Protein AF-W6JW15-F1 (afdb_monomer)

Foldseek 3Di:
DCLVNLLVVQLVVLVVCLVVQLDDDDVSSVVSSNLSSVLSCLLQLLPCPHCQCPVPNPVSVVVNVVSQVVQVHRCRQSVDP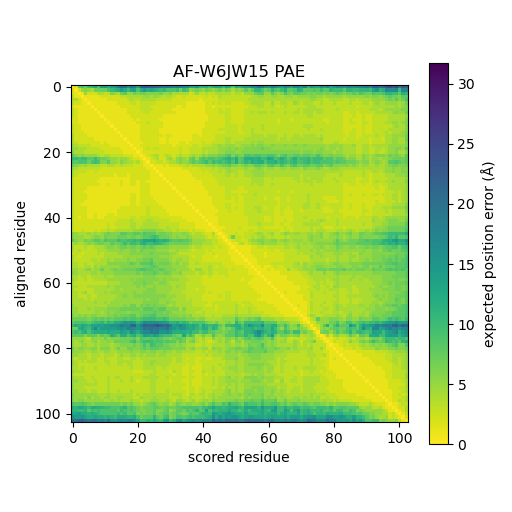PNSVVVSVVVSVVQCPDPVNVD

Secondary structure (DSSP, 8-state):
--HHHHHHHHHHHHHHTGGG-SS-SHHHHHHHHHHHHHHTTHHHHT-TTSHHHHTTTHHHHHHHHHHHHHTTSTTSTTT-TTHHHHHHHHHHHHHHTSHHHH-

Radius of gyration: 14.18 Å; Cα contacts (8 Å, |Δi|>4): 117; chains: 1; bounding box: 31×27×38 Å

Structure (mmCIF, N/CA/C/O backbone):
data_AF-W6JW15-F1
#
_entry.id   AF-W6JW15-F1
#
loop_
_atom_site.group_PDB
_atom_site.id
_atom_site.type_symbol
_atom_site.label_atom_id
_atom_site.label_alt_id
_atom_site.label_comp_id
_atom_site.label_asym_id
_atom_site.label_entity_id
_atom_site.label_seq_id
_atom_site.pdbx_PDB_ins_code
_atom_site.Cartn_x
_atom_site.Cartn_y
_atom_site.Cartn_z
_atom_site.occupancy
_atom_site.B_iso_or_equiv
_atom_site.auth_seq_id
_atom_site.auth_comp_id
_atom_site.auth_asym_id
_atom_site.auth_atom_id
_atom_site.pdbx_PDB_model_num
ATOM 1 N N . MET A 1 1 ? -2.312 -2.762 16.515 1.00 64.44 1 MET A N 1
ATOM 2 C CA . MET A 1 1 ? -1.927 -1.365 16.233 1.00 64.44 1 MET A CA 1
ATOM 3 C C . MET A 1 1 ? -0.423 -1.252 16.335 1.00 64.44 1 MET A C 1
ATOM 5 O O . MET A 1 1 ? 0.090 -1.211 17.447 1.00 64.44 1 MET A O 1
ATOM 9 N N . MET A 1 2 ? 0.261 -1.249 15.193 1.00 83.88 2 MET A N 1
ATOM 10 C CA . MET A 1 2 ? 1.726 -1.245 15.120 1.00 83.88 2 MET A CA 1
ATOM 11 C C . MET A 1 2 ? 2.256 -0.255 14.072 1.00 83.88 2 MET A C 1
ATOM 13 O O . MET A 1 2 ? 3.383 -0.416 13.633 1.00 83.88 2 MET A O 1
ATOM 17 N N . GLY A 1 3 ? 1.484 0.777 13.705 1.00 87.81 3 GLY A N 1
ATOM 18 C CA . GLY A 1 3 ? 1.727 1.671 12.557 1.00 87.81 3 GLY A CA 1
ATOM 19 C C . GLY A 1 3 ? 3.190 1.961 12.214 1.00 87.81 3 GLY A C 1
ATOM 20 O O . GLY A 1 3 ? 3.629 1.631 11.118 1.00 87.81 3 GLY A O 1
ATOM 21 N N . TYR A 1 4 ? 3.972 2.507 13.154 1.00 91.94 4 TYR A N 1
ATOM 22 C CA . TYR A 1 4 ? 5.402 2.776 12.930 1.00 91.94 4 TYR A CA 1
ATOM 23 C C . TYR A 1 4 ? 6.225 1.515 12.642 1.00 91.94 4 TYR A C 1
ATOM 25 O O . TYR A 1 4 ? 7.073 1.518 11.753 1.00 91.94 4 TYR A O 1
ATOM 33 N N . ASN A 1 5 ? 5.975 0.432 13.371 1.00 94.06 5 ASN A N 1
ATOM 34 C CA . ASN A 1 5 ? 6.665 -0.836 13.177 1.00 94.06 5 ASN A CA 1
ATOM 35 C C . ASN A 1 5 ? 6.241 -1.501 11.859 1.00 94.06 5 ASN A C 1
ATOM 37 O O . ASN A 1 5 ? 7.093 -1.926 11.090 1.00 94.06 5 ASN A O 1
ATOM 41 N N . HIS A 1 6 ? 4.942 -1.518 11.549 1.00 92.75 6 HIS A N 1
ATOM 42 C CA . HIS A 1 6 ? 4.414 -2.038 10.288 1.00 92.75 6 HIS A CA 1
ATOM 43 C C . HIS A 1 6 ? 5.001 -1.313 9.079 1.00 92.75 6 HIS A C 1
ATOM 45 O O . HIS A 1 6 ? 5.551 -1.972 8.195 1.00 92.75 6 HIS A O 1
ATOM 51 N N . VAL A 1 7 ? 4.942 0.023 9.042 1.00 95.62 7 VAL A N 1
ATOM 52 C CA . VAL A 1 7 ? 5.474 0.783 7.901 1.00 95.62 7 VAL A CA 1
ATOM 53 C C . VAL A 1 7 ? 6.984 0.586 7.772 1.00 95.62 7 VAL A C 1
ATOM 55 O O . VAL A 1 7 ? 7.467 0.329 6.677 1.00 95.62 7 VAL A O 1
ATOM 58 N N . SER A 1 8 ? 7.728 0.595 8.884 1.00 97.00 8 SER A N 1
ATOM 59 C CA . SER A 1 8 ? 9.183 0.387 8.862 1.00 97.00 8 SER A CA 1
ATOM 60 C C . SER A 1 8 ? 9.551 -1.007 8.347 1.00 97.00 8 SER A C 1
ATOM 62 O O . SER A 1 8 ? 10.398 -1.131 7.465 1.00 97.00 8 SER A O 1
ATOM 64 N N . CYS A 1 9 ? 8.879 -2.057 8.832 1.00 95.81 9 CYS A N 1
ATOM 65 C CA . CYS A 1 9 ? 9.071 -3.421 8.341 1.00 95.81 9 CYS A CA 1
ATOM 66 C C . CYS A 1 9 ? 8.683 -3.562 6.863 1.00 95.81 9 CYS A C 1
ATOM 68 O O . CYS A 1 9 ? 9.405 -4.214 6.114 1.00 95.81 9 CYS A O 1
ATOM 70 N N . GLY A 1 10 ? 7.587 -2.935 6.428 1.00 96.19 10 GLY A N 1
ATOM 71 C CA . GLY A 1 10 ? 7.146 -2.954 5.031 1.00 96.19 10 GLY A CA 1
ATOM 72 C C . GLY A 1 10 ? 8.130 -2.256 4.092 1.00 96.19 10 GLY A C 1
ATOM 73 O O . GLY A 1 10 ? 8.462 -2.799 3.043 1.00 96.19 10 GLY A O 1
ATOM 74 N N . LEU A 1 11 ? 8.674 -1.103 4.493 1.00 98.06 11 LEU A N 1
ATOM 75 C CA . LEU A 1 11 ? 9.717 -0.398 3.740 1.00 98.06 11 LEU A CA 1
ATOM 76 C C . LEU A 1 11 ? 10.995 -1.243 3.629 1.00 98.06 11 LEU A C 1
ATOM 78 O O . LEU A 1 11 ? 11.562 -1.363 2.544 1.00 98.06 11 LEU A O 1
ATOM 82 N N . LEU A 1 12 ? 11.429 -1.873 4.727 1.00 98.12 12 LEU A N 1
ATOM 83 C CA . LEU A 1 12 ? 12.588 -2.772 4.722 1.00 98.12 12 LEU A CA 1
ATOM 84 C C . LEU A 1 12 ? 12.357 -4.004 3.842 1.00 98.12 12 LEU A C 1
ATOM 86 O O . LEU A 1 12 ? 13.245 -4.376 3.079 1.00 98.12 12 LEU A O 1
ATOM 90 N N . ALA A 1 13 ? 11.165 -4.603 3.896 1.00 96.38 13 ALA A N 1
ATOM 91 C CA . ALA A 1 13 ? 10.780 -5.686 2.996 1.00 96.38 13 ALA A CA 1
ATOM 92 C C . ALA A 1 13 ? 10.786 -5.221 1.531 1.00 96.38 13 ALA A C 1
ATOM 94 O O . ALA A 1 13 ? 11.268 -5.942 0.659 1.00 96.38 13 ALA A O 1
ATOM 95 N N . GLY A 1 14 ? 10.332 -3.994 1.264 1.00 96.44 14 GLY A N 1
ATOM 96 C CA . GLY A 1 14 ? 10.421 -3.345 -0.041 1.00 96.44 14 GLY A CA 1
ATOM 97 C C . GLY A 1 14 ? 11.846 -3.268 -0.567 1.00 96.44 14 GLY A C 1
ATOM 98 O O . GLY A 1 14 ? 12.113 -3.710 -1.680 1.00 96.44 14 GLY A O 1
ATOM 99 N N . ILE A 1 15 ? 12.775 -2.780 0.255 1.00 97.62 15 ILE A N 1
ATOM 100 C CA . ILE A 1 15 ? 14.199 -2.702 -0.099 1.00 97.62 15 ILE A CA 1
ATOM 101 C C . ILE A 1 15 ? 14.769 -4.103 -0.346 1.00 97.62 15 ILE A C 1
ATOM 103 O O . ILE A 1 15 ? 15.424 -4.335 -1.360 1.00 97.62 15 ILE A O 1
ATOM 107 N N . ALA A 1 16 ? 14.486 -5.052 0.550 1.00 97.44 16 ALA A N 1
ATOM 108 C CA . ALA A 1 16 ? 14.986 -6.423 0.459 1.00 97.44 16 ALA A CA 1
ATOM 109 C C . ALA A 1 16 ? 14.485 -7.172 -0.789 1.00 97.44 16 ALA A C 1
ATOM 111 O O . ALA A 1 16 ? 15.148 -8.093 -1.260 1.00 97.44 16 ALA A O 1
ATOM 112 N N . THR A 1 17 ? 13.334 -6.777 -1.339 1.00 95.25 17 THR A N 1
ATOM 113 C CA . THR A 1 17 ? 12.702 -7.416 -2.505 1.00 95.25 17 THR A CA 1
ATOM 114 C C . THR A 1 17 ? 12.927 -6.669 -3.820 1.00 95.25 17 THR A C 1
ATOM 116 O O . THR A 1 17 ? 12.457 -7.125 -4.859 1.00 95.25 17 THR A O 1
ATOM 119 N N . LEU A 1 18 ? 13.703 -5.579 -3.828 1.00 94.69 18 LEU A N 1
ATOM 120 C CA . LEU A 1 18 ? 14.063 -4.859 -5.057 1.00 94.69 18 LEU A CA 1
ATOM 121 C C . LEU A 1 18 ? 14.621 -5.749 -6.187 1.00 94.69 18 LEU A C 1
ATOM 123 O O . LEU A 1 18 ? 14.250 -5.501 -7.333 1.00 94.69 18 LEU A O 1
ATOM 127 N N . PRO A 1 19 ? 15.452 -6.786 -5.932 1.00 94.25 19 PRO A N 1
ATOM 128 C CA . PRO A 1 19 ? 15.964 -7.652 -7.000 1.00 94.25 19 PRO A CA 1
ATOM 129 C C . PRO A 1 19 ? 14.889 -8.413 -7.789 1.00 94.25 19 PRO A C 1
ATOM 131 O O . PRO A 1 19 ? 15.170 -8.885 -8.885 1.00 94.25 19 PRO A O 1
ATOM 134 N N . ILE A 1 20 ? 13.681 -8.550 -7.232 1.00 91.12 20 ILE A N 1
ATOM 135 C CA . ILE A 1 20 ? 12.538 -9.228 -7.863 1.00 91.12 20 ILE A CA 1
ATOM 136 C C . ILE A 1 20 ? 11.376 -8.266 -8.157 1.00 91.12 20 ILE A C 1
ATOM 138 O O . ILE A 1 20 ? 10.282 -8.711 -8.501 1.00 91.12 20 ILE A O 1
ATOM 142 N N . ALA A 1 21 ? 11.588 -6.954 -8.008 1.00 90.88 21 ALA A N 1
ATOM 143 C CA . ALA A 1 21 ? 10.580 -5.957 -8.338 1.00 90.88 21 ALA A CA 1
ATOM 144 C C . ALA A 1 21 ? 10.342 -5.921 -9.865 1.00 90.88 21 ALA A C 1
ATOM 146 O O . ALA A 1 21 ? 11.297 -6.015 -10.638 1.00 90.88 21 ALA A O 1
ATOM 147 N N . PRO A 1 22 ? 9.089 -5.751 -10.326 1.00 84.94 22 PRO A N 1
ATOM 148 C CA . PRO A 1 22 ? 8.747 -5.845 -11.748 1.00 84.94 22 PRO A CA 1
ATOM 149 C C . PRO A 1 22 ? 9.236 -4.659 -12.597 1.00 84.94 22 PRO A C 1
ATOM 151 O O . PRO A 1 22 ? 9.279 -4.769 -13.818 1.00 84.94 22 PRO A O 1
ATOM 154 N N . GLY A 1 23 ? 9.584 -3.527 -11.977 1.00 83.31 23 GLY A N 1
ATOM 155 C CA . GLY A 1 23 ? 10.032 -2.316 -12.667 1.00 83.31 23 GLY A CA 1
ATOM 156 C C . GLY A 1 23 ? 11.498 -1.989 -12.388 1.00 83.31 23 GLY A C 1
ATOM 157 O O . GLY A 1 23 ? 11.998 -2.203 -11.282 1.00 83.31 23 GLY A O 1
ATOM 158 N N . THR A 1 24 ? 12.184 -1.431 -13.386 1.00 82.94 24 THR A N 1
ATOM 159 C CA . THR A 1 24 ? 13.595 -1.040 -13.289 1.00 82.94 24 THR A CA 1
ATOM 160 C C . THR A 1 24 ? 13.760 0.480 -13.193 1.00 82.94 24 THR A C 1
ATOM 162 O O . THR A 1 24 ? 12.915 1.257 -13.632 1.00 82.94 24 THR A O 1
ATOM 165 N N . GLY A 1 25 ? 14.865 0.914 -12.582 1.00 89.81 25 GLY A N 1
ATOM 166 C CA . GLY A 1 25 ? 15.215 2.327 -12.426 1.00 89.81 25 GLY A CA 1
ATOM 167 C C . GLY A 1 25 ? 14.713 2.979 -11.125 1.00 89.81 25 GLY A C 1
ATOM 168 O O . GLY A 1 25 ? 13.797 2.466 -10.477 1.00 89.81 25 GLY A O 1
ATOM 169 N N . PRO A 1 26 ? 15.304 4.122 -10.718 1.00 94.12 26 PRO A N 1
ATOM 170 C CA . PRO A 1 26 ? 15.041 4.718 -9.405 1.00 94.12 26 PRO A 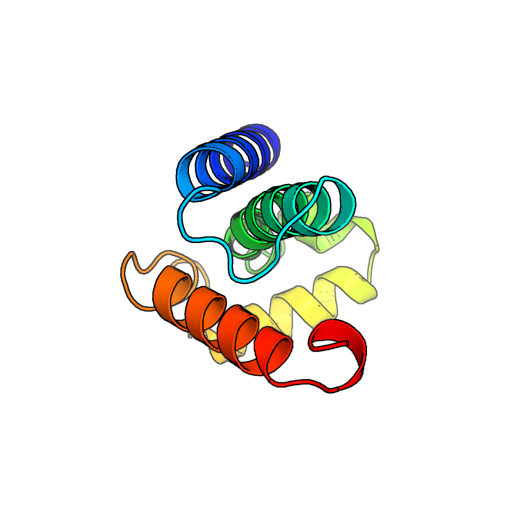CA 1
ATOM 171 C C . PRO A 1 26 ? 13.563 5.030 -9.101 1.00 94.12 26 PRO A C 1
ATOM 173 O O . PRO A 1 26 ? 13.128 4.726 -7.990 1.00 94.12 26 PRO A O 1
ATOM 176 N N . PRO A 1 27 ? 12.751 5.571 -10.038 1.00 91.94 27 PRO A N 1
ATOM 177 C CA . PRO A 1 27 ? 11.340 5.850 -9.761 1.00 91.94 27 PRO A CA 1
ATOM 178 C C . PRO A 1 27 ? 10.516 4.585 -9.490 1.00 91.94 27 PRO A C 1
ATOM 180 O O . PRO A 1 27 ? 9.742 4.551 -8.536 1.00 91.94 27 PRO A O 1
ATOM 183 N N . ALA A 1 28 ? 10.714 3.531 -10.289 1.00 90.25 28 ALA A N 1
ATOM 184 C CA . ALA A 1 28 ? 10.005 2.264 -10.124 1.00 90.25 28 ALA A CA 1
ATOM 185 C C . ALA A 1 28 ? 10.400 1.562 -8.816 1.00 90.25 28 ALA A C 1
ATOM 187 O O . ALA A 1 28 ? 9.543 1.056 -8.093 1.00 90.25 28 ALA A O 1
ATOM 188 N N . GLN A 1 29 ? 11.688 1.601 -8.464 1.00 94.00 29 GLN A N 1
ATOM 189 C CA . GLN A 1 29 ? 12.195 1.063 -7.201 1.00 94.00 29 GLN A CA 1
ATOM 190 C C . GLN A 1 29 ? 11.648 1.828 -5.987 1.00 94.00 29 GLN A C 1
ATOM 192 O O . GLN A 1 29 ? 11.239 1.213 -5.005 1.00 94.00 29 GLN A O 1
ATOM 197 N N . ALA A 1 30 ? 11.576 3.161 -6.056 1.00 95.88 30 ALA A N 1
ATOM 198 C CA . ALA A 1 30 ? 10.964 3.966 -5.001 1.00 95.88 30 ALA A CA 1
ATOM 199 C C . ALA A 1 30 ? 9.468 3.649 -4.844 1.00 95.88 30 ALA A C 1
ATOM 201 O O . ALA A 1 30 ? 8.996 3.452 -3.724 1.00 95.88 30 ALA A O 1
ATOM 202 N N . ALA A 1 31 ? 8.737 3.539 -5.958 1.00 93.62 31 ALA A N 1
ATOM 203 C CA . ALA A 1 31 ? 7.328 3.158 -5.951 1.00 93.62 31 ALA A CA 1
ATOM 204 C C . ALA A 1 31 ? 7.115 1.769 -5.329 1.00 93.62 31 ALA A C 1
ATOM 206 O O . ALA A 1 31 ? 6.215 1.610 -4.509 1.00 93.62 31 ALA A O 1
ATOM 207 N N . TRP A 1 32 ? 7.973 0.795 -5.646 1.00 94.75 32 TRP A N 1
ATOM 208 C CA . TRP A 1 32 ? 7.946 -0.545 -5.051 1.00 94.75 32 TRP A CA 1
ATOM 209 C C . TRP A 1 32 ? 8.109 -0.514 -3.526 1.00 94.75 32 TRP A C 1
ATOM 211 O O . TRP A 1 32 ? 7.289 -1.074 -2.796 1.00 94.75 32 TRP A O 1
ATOM 221 N N . VAL A 1 33 ? 9.133 0.192 -3.035 1.00 97.06 33 VAL A N 1
ATOM 222 C CA . VAL A 1 33 ? 9.412 0.310 -1.596 1.00 97.06 33 VAL A CA 1
ATOM 223 C C . VAL A 1 33 ? 8.248 0.981 -0.865 1.00 97.06 33 VAL A C 1
ATOM 225 O O . VAL A 1 33 ? 7.788 0.476 0.160 1.00 97.06 33 VAL A O 1
ATOM 228 N N . ILE A 1 34 ? 7.734 2.089 -1.408 1.00 96.88 34 ILE A N 1
ATOM 229 C CA . ILE A 1 34 ? 6.598 2.820 -0.830 1.00 96.88 34 ILE A CA 1
ATOM 230 C C . ILE A 1 34 ? 5.332 1.958 -0.846 1.00 96.88 34 ILE A C 1
ATOM 232 O O . ILE A 1 34 ? 4.601 1.943 0.143 1.00 96.88 34 ILE A O 1
ATOM 236 N N . ALA A 1 35 ? 5.080 1.214 -1.926 1.00 95.12 35 ALA A N 1
ATOM 237 C CA . ALA A 1 35 ? 3.916 0.344 -2.038 1.00 95.12 35 ALA A CA 1
ATOM 238 C C . ALA A 1 35 ? 3.925 -0.760 -0.973 1.00 95.12 35 ALA A C 1
ATOM 240 O O . ALA A 1 35 ? 2.900 -0.972 -0.327 1.00 95.12 35 ALA A O 1
ATOM 241 N N . LEU A 1 36 ? 5.069 -1.408 -0.721 1.00 95.88 36 LEU A N 1
ATOM 242 C CA . LEU A 1 36 ? 5.182 -2.410 0.346 1.00 95.88 36 LEU A CA 1
ATOM 243 C C . LEU A 1 36 ? 5.108 -1.802 1.754 1.00 95.88 36 LEU A C 1
ATOM 245 O O . LEU A 1 36 ? 4.477 -2.386 2.636 1.00 95.88 36 LEU A O 1
ATOM 249 N N . GLY A 1 37 ? 5.664 -0.604 1.961 1.00 96.06 37 GLY A N 1
ATOM 250 C CA . GLY A 1 37 ? 5.482 0.158 3.201 1.00 96.06 37 GLY A CA 1
ATOM 251 C C . GLY A 1 37 ? 4.022 0.547 3.467 1.00 96.06 37 GLY A C 1
ATOM 252 O O . GLY A 1 37 ? 3.564 0.507 4.604 1.00 96.06 37 GLY A O 1
ATOM 253 N N . GLY A 1 38 ? 3.266 0.900 2.426 1.00 93.25 38 GLY A N 1
ATOM 254 C CA . GLY A 1 38 ? 1.835 1.188 2.532 1.00 93.25 38 GLY A CA 1
ATOM 255 C C . GLY A 1 38 ? 0.996 -0.074 2.742 1.00 93.25 38 GLY A C 1
ATOM 256 O O . GLY A 1 38 ? 0.101 -0.087 3.586 1.00 93.25 38 GLY A O 1
ATOM 257 N N . ALA A 1 39 ? 1.301 -1.154 2.020 1.00 93.12 39 ALA A N 1
ATOM 258 C CA . ALA A 1 39 ? 0.585 -2.423 2.128 1.00 93.12 39 ALA A CA 1
ATOM 259 C C . ALA A 1 39 ? 0.692 -3.036 3.531 1.00 93.12 39 ALA A C 1
ATOM 261 O O . ALA A 1 39 ? -0.282 -3.599 4.030 1.00 93.12 39 ALA A O 1
ATOM 262 N N . SER A 1 40 ? 1.822 -2.862 4.221 1.00 93.25 40 SER A N 1
ATOM 263 C CA . SER A 1 40 ? 1.975 -3.334 5.601 1.00 93.25 40 SER A CA 1
ATOM 264 C C . SER A 1 40 ? 1.092 -2.594 6.617 1.00 93.25 40 SER A C 1
ATOM 266 O O . SER A 1 40 ? 0.946 -3.068 7.741 1.00 93.25 40 SER A O 1
ATOM 268 N N . LEU A 1 41 ? 0.457 -1.474 6.245 1.00 92.19 41 LEU A N 1
ATOM 269 C CA . LEU A 1 41 ? -0.525 -0.763 7.075 1.00 92.19 41 LEU A CA 1
ATOM 270 C C . LEU A 1 41 ? -1.967 -1.260 6.881 1.00 92.19 41 LEU A C 1
ATOM 272 O O . LEU A 1 41 ? -2.839 -0.895 7.671 1.00 92.19 41 LEU A O 1
ATOM 276 N N . ILE A 1 42 ? -2.240 -2.113 5.887 1.00 90.12 42 ILE A N 1
ATOM 277 C CA . ILE A 1 42 ? -3.561 -2.738 5.671 1.00 90.12 42 ILE A CA 1
ATOM 278 C C . ILE A 1 42 ? -4.103 -3.426 6.942 1.00 90.12 42 ILE A C 1
ATOM 280 O O . ILE A 1 42 ? -5.270 -3.202 7.274 1.00 90.12 42 ILE A O 1
ATOM 284 N N . PRO A 1 43 ? -3.298 -4.178 7.720 1.00 87.94 43 PRO A N 1
ATOM 285 C CA . PRO A 1 43 ? -3.762 -4.789 8.963 1.00 87.94 43 PRO A CA 1
ATOM 286 C C . PRO A 1 43 ? -4.030 -3.775 10.086 1.00 87.94 43 PRO A C 1
ATOM 288 O O . PRO A 1 43 ? -4.727 -4.085 11.045 1.00 87.94 43 PRO A O 1
ATOM 291 N N . ASP A 1 44 ? -3.489 -2.555 10.007 1.00 89.50 44 ASP A N 1
ATOM 292 C CA . ASP A 1 44 ? -3.895 -1.482 10.917 1.00 89.50 44 ASP A CA 1
ATOM 293 C C . ASP A 1 44 ? -5.201 -0.821 10.433 1.00 89.50 44 ASP A C 1
ATOM 295 O O . ASP A 1 44 ? -6.014 -0.426 11.268 1.00 89.50 44 ASP A O 1
ATOM 299 N N . LEU A 1 45 ? -5.454 -0.720 9.121 1.00 87.94 45 LEU A N 1
ATOM 300 C CA . LEU A 1 45 ? -6.695 -0.152 8.563 1.00 87.94 45 LEU A CA 1
ATOM 301 C C . LEU A 1 45 ? -7.944 -0.981 8.888 1.00 87.94 45 LEU A C 1
ATOM 303 O O . LEU A 1 45 ? -9.002 -0.400 9.125 1.00 87.94 45 LEU A O 1
ATOM 307 N N . ASP A 1 46 ? -7.830 -2.310 8.939 1.00 84.25 46 ASP A N 1
ATOM 308 C CA . ASP A 1 46 ? -8.952 -3.196 9.293 1.00 84.25 46 ASP A CA 1
ATOM 309 C C . ASP A 1 46 ? -9.388 -3.078 10.769 1.00 84.25 46 ASP A C 1
ATOM 311 O O . ASP A 1 46 ? -10.444 -3.571 11.171 1.00 84.25 46 ASP A O 1
ATOM 315 N N . THR A 1 47 ? -8.588 -2.385 11.585 1.00 85.88 47 THR A N 1
ATOM 316 C CA . THR A 1 47 ? -8.850 -2.161 13.001 1.00 85.88 47 THR A CA 1
ATOM 317 C C . THR A 1 47 ? -9.497 -0.794 13.185 1.00 85.88 47 THR A C 1
ATOM 319 O O . THR A 1 47 ? -8.811 0.226 13.204 1.00 85.88 47 THR A O 1
ATOM 322 N N . SER A 1 48 ? -10.811 -0.740 13.407 1.00 81.12 48 SER A N 1
ATOM 323 C CA . SER A 1 48 ? -11.573 0.523 13.537 1.00 81.12 48 SER A CA 1
ATOM 324 C C . SER A 1 48 ? -11.026 1.509 14.589 1.00 81.12 48 SER A C 1
ATOM 326 O O . SER A 1 48 ? -11.232 2.722 14.491 1.00 81.12 48 SER A O 1
ATOM 328 N N . GLY A 1 49 ? -10.313 0.994 15.595 1.00 84.19 49 GLY A N 1
ATOM 329 C CA . GLY A 1 49 ? -9.647 1.759 16.644 1.00 84.19 49 GLY A CA 1
ATOM 330 C C . GLY A 1 49 ? -8.226 2.239 16.319 1.00 84.19 49 GLY A C 1
ATOM 331 O O . GLY A 1 49 ? -7.601 2.843 17.195 1.00 84.19 49 GLY A O 1
ATOM 332 N N . SER A 1 50 ? -7.685 1.993 15.124 1.00 87.75 50 SER A N 1
ATOM 333 C CA . SER A 1 50 ? -6.311 2.378 14.801 1.00 87.75 50 SER A CA 1
ATOM 334 C C . SER A 1 50 ? -6.161 3.837 14.371 1.00 87.75 50 SER A C 1
ATOM 336 O O . SER A 1 50 ? -7.108 4.484 13.922 1.00 87.75 50 SER A O 1
ATOM 338 N N . THR A 1 51 ? -4.942 4.372 14.498 1.00 90.31 51 THR A N 1
ATOM 339 C CA . THR A 1 51 ? -4.600 5.690 13.944 1.00 90.31 51 THR A CA 1
ATOM 340 C C . THR A 1 51 ? -4.811 5.707 12.433 1.00 90.31 51 THR A C 1
ATOM 342 O O . THR A 1 51 ? -5.453 6.628 11.941 1.00 90.31 51 THR A O 1
ATOM 345 N N . ALA A 1 52 ? -4.369 4.664 11.720 1.00 88.38 52 ALA A N 1
ATOM 346 C CA . ALA A 1 52 ? -4.551 4.541 10.274 1.00 88.38 52 ALA A CA 1
ATOM 347 C C . ALA A 1 52 ? -6.037 4.557 9.875 1.00 88.38 52 ALA A C 1
ATOM 349 O O . ALA A 1 52 ? -6.428 5.317 8.994 1.00 88.38 52 ALA A O 1
ATOM 350 N N . ALA A 1 53 ? -6.890 3.804 10.577 1.00 88.75 53 ALA A N 1
ATOM 351 C CA . ALA A 1 53 ? -8.325 3.734 10.299 1.00 88.75 53 ALA A CA 1
ATOM 352 C C . ALA A 1 53 ? -9.054 5.062 10.558 1.00 88.75 53 ALA A C 1
ATOM 354 O O . ALA A 1 53 ? -10.064 5.356 9.918 1.00 88.75 53 ALA A O 1
ATOM 355 N N . ARG A 1 54 ? -8.553 5.897 11.477 1.00 90.56 54 ARG A N 1
ATOM 356 C CA . ARG A 1 54 ? -9.166 7.190 11.825 1.00 90.56 54 ARG A CA 1
ATOM 357 C C . ARG A 1 54 ? -8.554 8.394 11.118 1.00 90.56 54 ARG A C 1
ATOM 359 O O . ARG A 1 54 ? -9.161 9.461 11.175 1.00 90.56 54 ARG A O 1
ATOM 366 N N . MET A 1 55 ? -7.391 8.233 10.488 1.00 92.19 55 MET A N 1
ATOM 367 C CA . MET A 1 55 ? -6.540 9.331 10.026 1.00 92.19 55 MET A CA 1
ATOM 368 C C . MET A 1 55 ? -7.292 10.341 9.157 1.00 92.19 55 MET A C 1
ATOM 370 O O . MET A 1 55 ? -7.150 11.540 9.374 1.00 92.19 55 MET A O 1
ATOM 374 N N . TRP A 1 56 ? -8.130 9.868 8.228 1.00 93.06 56 TRP A N 1
ATOM 375 C CA . TRP A 1 56 ? -8.915 10.721 7.325 1.00 93.06 56 TRP A CA 1
ATOM 376 C C . TRP A 1 56 ? -10.423 10.576 7.541 1.00 93.06 56 TRP A C 1
ATOM 378 O O . TRP A 1 56 ? -11.224 10.712 6.614 1.00 93.06 56 TRP A O 1
ATOM 388 N N . GLY A 1 57 ? -10.827 10.278 8.779 1.00 92.56 57 GLY A N 1
ATOM 389 C CA . GLY A 1 57 ? -12.233 10.208 9.155 1.00 92.56 57 GLY A CA 1
ATOM 390 C C . GLY A 1 57 ? -13.002 9.169 8.322 1.00 92.56 57 GLY A C 1
ATOM 391 O O . GLY A 1 57 ? -12.614 8.000 8.329 1.00 92.56 57 GLY A O 1
ATOM 392 N N . PRO A 1 58 ? -14.097 9.544 7.633 1.00 93.94 58 PRO A N 1
ATOM 393 C CA . PRO A 1 58 ? -14.915 8.603 6.866 1.00 93.94 58 PRO A CA 1
ATOM 394 C C . PRO A 1 58 ? -14.143 7.830 5.793 1.00 93.94 58 PRO A C 1
ATOM 396 O O . PRO A 1 58 ? -14.423 6.656 5.593 1.00 93.94 58 PRO A O 1
ATOM 399 N N . ILE A 1 59 ? -13.142 8.442 5.151 1.00 94.00 59 ILE A N 1
ATOM 400 C CA . ILE A 1 59 ? -12.414 7.826 4.030 1.00 94.00 59 ILE A CA 1
ATOM 401 C C . ILE A 1 59 ? -11.711 6.544 4.486 1.00 94.00 59 ILE A C 1
ATOM 403 O O . ILE A 1 59 ? -11.987 5.454 3.986 1.00 94.00 59 ILE A O 1
ATOM 407 N N . THR A 1 60 ? -10.837 6.654 5.487 1.00 91.25 60 THR A N 1
ATOM 408 C CA . THR A 1 60 ? -10.081 5.508 6.010 1.00 91.25 60 THR A CA 1
ATOM 409 C C . THR A 1 60 ? -10.971 4.524 6.765 1.00 91.25 60 THR A C 1
ATOM 411 O O . THR A 1 60 ? -10.683 3.331 6.766 1.00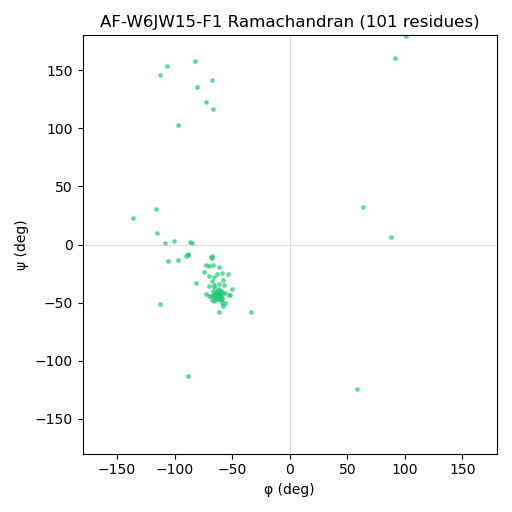 91.25 60 THR A O 1
ATOM 414 N N . ARG A 1 61 ? -12.088 4.983 7.348 1.00 91.62 61 ARG A N 1
ATOM 415 C CA . ARG A 1 61 ? -13.078 4.103 7.992 1.00 91.62 61 ARG A CA 1
ATOM 416 C C . ARG A 1 61 ? -13.821 3.234 6.982 1.00 91.62 61 ARG A C 1
ATOM 418 O O . ARG A 1 61 ? -13.979 2.044 7.230 1.00 91.62 61 ARG A O 1
ATOM 425 N N . THR A 1 62 ? -14.257 3.802 5.859 1.00 91.94 62 THR A N 1
ATOM 426 C CA . THR A 1 62 ? -14.940 3.050 4.798 1.00 91.94 62 THR A CA 1
ATOM 427 C C . THR A 1 62 ? -13.993 2.057 4.137 1.00 91.94 62 THR A C 1
ATOM 429 O O . THR A 1 62 ? -14.359 0.897 3.963 1.00 91.94 62 THR A O 1
ATOM 432 N N . ILE A 1 63 ? -12.757 2.474 3.843 1.00 90.31 63 ILE A N 1
ATOM 433 C CA . ILE A 1 63 ? -11.717 1.574 3.321 1.00 90.31 63 ILE A CA 1
ATOM 434 C C . ILE A 1 63 ? -11.443 0.441 4.319 1.00 90.31 63 ILE A C 1
ATOM 436 O O . ILE A 1 63 ? -11.460 -0.726 3.939 1.00 90.31 63 ILE A O 1
ATOM 440 N N . GLY A 1 64 ? -11.259 0.767 5.601 1.00 89.69 64 GLY A N 1
ATOM 441 C CA . GLY A 1 64 ? -11.036 -0.216 6.661 1.00 89.69 64 GLY A CA 1
ATOM 442 C C . GLY A 1 64 ? -12.187 -1.210 6.816 1.00 89.69 64 GLY A C 1
ATOM 443 O O . GLY A 1 64 ? -11.944 -2.403 6.968 1.00 89.69 64 GLY A O 1
ATOM 444 N N . ALA A 1 65 ? -13.439 -0.751 6.706 1.00 88.06 65 ALA A N 1
ATOM 445 C CA . ALA A 1 65 ? -14.611 -1.624 6.731 1.00 88.06 65 ALA A CA 1
ATOM 446 C C . ALA A 1 65 ? -14.635 -2.587 5.534 1.00 88.06 65 ALA A C 1
ATOM 448 O O . ALA A 1 65 ? -14.848 -3.781 5.727 1.00 88.06 65 ALA A O 1
ATOM 449 N N . ALA A 1 66 ? -14.353 -2.096 4.322 1.00 89.75 66 ALA A N 1
ATOM 450 C CA . ALA A 1 66 ? -14.279 -2.934 3.127 1.00 89.75 66 ALA A CA 1
ATOM 451 C C . ALA A 1 66 ? -13.162 -3.986 3.232 1.00 89.75 66 ALA A C 1
ATOM 453 O O . ALA A 1 66 ? -13.403 -5.162 2.963 1.00 89.75 66 ALA A O 1
ATOM 454 N N . ILE A 1 67 ? -11.967 -3.587 3.686 1.00 87.62 67 ILE A N 1
ATOM 455 C CA . ILE A 1 67 ? -10.849 -4.506 3.954 1.00 87.62 67 ILE A CA 1
ATOM 456 C C . ILE A 1 67 ? -11.264 -5.540 4.999 1.00 87.62 67 ILE A C 1
ATOM 458 O O . ILE A 1 67 ? -11.060 -6.728 4.781 1.00 87.62 67 ILE A O 1
ATOM 462 N N . GLY A 1 68 ? -11.885 -5.113 6.099 1.00 86.44 68 GLY A N 1
ATOM 463 C CA . GLY A 1 68 ? -12.377 -6.008 7.141 1.00 86.44 68 GLY A CA 1
ATOM 464 C C . GLY A 1 68 ? -13.377 -7.032 6.603 1.00 86.44 68 GLY A C 1
ATOM 465 O O . GLY A 1 68 ? -13.276 -8.206 6.935 1.00 86.44 68 GLY A O 1
ATOM 466 N N . THR A 1 69 ? -14.302 -6.636 5.728 1.00 86.94 69 THR A N 1
ATOM 467 C CA . THR A 1 69 ? -15.236 -7.576 5.090 1.00 86.94 69 THR A CA 1
ATOM 468 C C . THR A 1 69 ? -14.517 -8.556 4.161 1.00 86.94 69 THR A C 1
ATOM 470 O O . THR A 1 69 ? -14.729 -9.759 4.277 1.00 86.94 69 THR A O 1
ATOM 473 N N . LEU A 1 70 ? -13.638 -8.069 3.278 1.00 85.69 70 LEU A N 1
ATOM 474 C CA . LEU A 1 70 ? -12.908 -8.900 2.309 1.00 85.69 70 LEU A CA 1
ATOM 475 C C . LEU A 1 70 ? -11.925 -9.865 2.979 1.00 85.69 70 LEU A C 1
ATOM 477 O O . LEU A 1 70 ? -11.756 -11.000 2.541 1.00 85.69 70 LEU A O 1
ATOM 4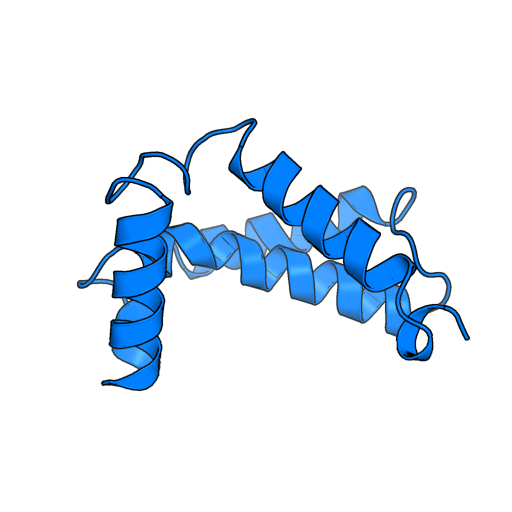81 N N . ALA A 1 71 ? -11.285 -9.419 4.056 1.00 85.62 71 ALA A N 1
ATOM 482 C CA . ALA A 1 71 ? -10.323 -10.204 4.808 1.00 85.62 71 ALA A CA 1
ATOM 483 C C . ALA A 1 71 ? -10.974 -11.118 5.855 1.00 85.62 71 ALA A C 1
ATOM 485 O O . ALA A 1 71 ? -10.239 -11.818 6.539 1.00 85.62 71 ALA A O 1
ATOM 486 N N . HIS A 1 72 ? -12.309 -11.152 5.971 1.00 84.31 72 HIS A N 1
ATOM 487 C CA . HIS A 1 72 ? -13.059 -11.917 6.982 1.00 84.31 72 HIS A CA 1
ATOM 488 C C . HIS A 1 72 ? -12.815 -11.480 8.443 1.00 84.31 72 HIS A C 1
ATOM 490 O O . HIS A 1 72 ? -12.902 -12.278 9.375 1.00 84.31 72 HIS A O 1
ATOM 496 N N . GLY A 1 73 ? -12.566 -10.192 8.662 1.00 75.50 73 GLY A N 1
ATOM 497 C CA . GLY A 1 73 ? -12.466 -9.562 9.976 1.00 75.50 73 GLY A CA 1
ATOM 498 C C . GLY A 1 73 ? -11.035 -9.315 10.453 1.00 75.50 73 GLY A C 1
ATOM 499 O O . GLY A 1 73 ? -10.050 -9.613 9.779 1.00 75.50 73 GLY A O 1
ATOM 500 N N . HIS A 1 74 ? -10.932 -8.736 11.650 1.00 68.12 74 HIS A N 1
ATOM 501 C CA . HIS A 1 74 ? -9.665 -8.327 12.250 1.00 68.12 74 HIS A CA 1
ATOM 502 C C . HIS A 1 74 ? -8.809 -9.566 12.573 1.00 68.12 74 HIS A C 1
ATOM 504 O O . HIS A 1 74 ? -9.201 -10.365 13.426 1.00 68.12 74 HIS A O 1
ATOM 510 N N . ARG A 1 75 ? -7.633 -9.688 11.930 1.00 70.00 75 ARG A N 1
ATOM 511 C CA . ARG A 1 75 ? -6.619 -10.769 12.073 1.00 70.00 75 ARG A CA 1
ATOM 512 C C . ARG A 1 75 ? -6.761 -12.018 11.201 1.00 70.00 75 ARG A C 1
ATOM 514 O O . ARG A 1 75 ? -5.998 -12.957 11.396 1.00 70.00 75 ARG A O 1
ATOM 521 N N . GLN A 1 76 ? -7.697 -12.039 10.262 1.00 80.75 76 GLN A N 1
ATOM 522 C CA . GLN A 1 76 ? -7.796 -13.127 9.289 1.00 80.75 76 GLN A CA 1
ATOM 523 C C . GLN A 1 76 ? -6.907 -12.804 8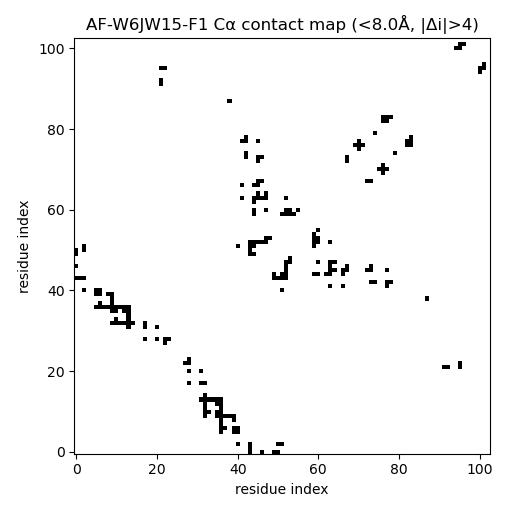.076 1.00 80.75 76 GLN A C 1
ATOM 525 O O . GLN A 1 76 ? -5.688 -12.706 8.212 1.00 80.75 76 GLN A O 1
ATOM 530 N N . GLY A 1 77 ? -7.489 -12.559 6.902 1.00 74.81 77 GLY A N 1
ATOM 531 C CA . GLY A 1 77 ? -6.750 -12.454 5.643 1.00 74.81 77 GLY A CA 1
A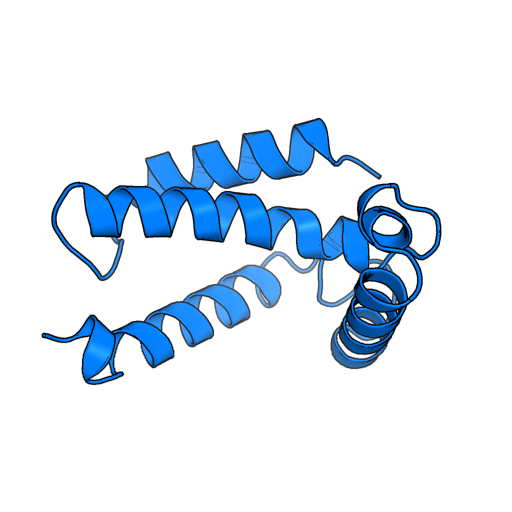TOM 532 C C . GLY A 1 77 ? -5.669 -11.368 5.590 1.00 74.81 77 GLY A C 1
ATOM 533 O O . GLY A 1 77 ? -4.712 -11.518 4.840 1.00 74.81 77 GLY A O 1
ATOM 534 N N . THR A 1 78 ? -5.760 -10.306 6.399 1.00 80.62 78 THR A N 1
ATOM 535 C CA . THR A 1 78 ? -4.725 -9.255 6.476 1.00 80.62 78 THR A CA 1
ATOM 536 C C . THR A 1 78 ? -3.460 -9.689 7.216 1.00 80.62 78 THR A C 1
ATOM 538 O O . THR A 1 78 ? -2.403 -9.106 6.997 1.00 80.62 78 THR A O 1
ATOM 541 N N . HIS A 1 79 ? -3.554 -10.689 8.093 1.00 82.50 79 HIS A N 1
ATOM 542 C CA . HIS A 1 79 ? -2.436 -11.218 8.882 1.00 82.50 79 HIS A CA 1
ATOM 543 C C . HIS A 1 79 ? -1.991 -12.608 8.403 1.00 82.50 79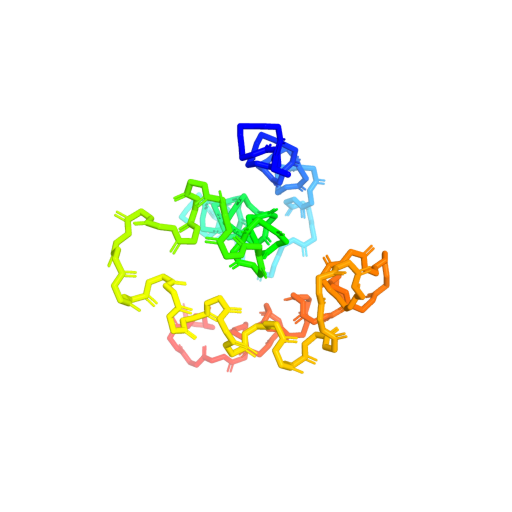 HIS A C 1
ATOM 545 O O . HIS A 1 79 ? -1.079 -13.198 8.981 1.00 82.50 79 HIS A O 1
ATOM 551 N N . ASP A 1 80 ? -2.628 -13.137 7.359 1.00 87.50 80 ASP A N 1
ATOM 552 C CA . ASP A 1 80 ? -2.267 -14.417 6.772 1.00 87.50 80 ASP A CA 1
ATOM 553 C C . ASP A 1 80 ? -0.944 -14.290 5.999 1.00 87.50 80 ASP A C 1
ATOM 555 O O . ASP A 1 80 ? -0.801 -13.474 5.082 1.00 87.50 80 ASP A O 1
ATOM 559 N N . ALA A 1 81 ? 0.034 -15.112 6.387 1.00 83.81 81 ALA A N 1
ATOM 560 C CA . ALA A 1 81 ? 1.395 -15.077 5.857 1.00 83.81 81 ALA A CA 1
ATOM 561 C C . ALA A 1 81 ? 1.506 -15.502 4.382 1.00 83.81 81 ALA A C 1
ATOM 563 O O . ALA A 1 81 ? 2.570 -15.345 3.786 1.00 83.81 81 ALA A O 1
ATOM 564 N N . VAL A 1 82 ? 0.439 -16.044 3.792 1.00 85.69 82 VAL A N 1
ATOM 565 C CA . VAL A 1 82 ? 0.389 -16.480 2.394 1.00 85.69 82 VAL A CA 1
ATOM 566 C C . VAL A 1 82 ? -0.567 -15.603 1.596 1.00 85.69 82 VAL A C 1
ATOM 568 O O . VAL A 1 82 ? -0.176 -15.058 0.564 1.00 85.69 82 VAL A O 1
ATOM 571 N N . LEU A 1 83 ? 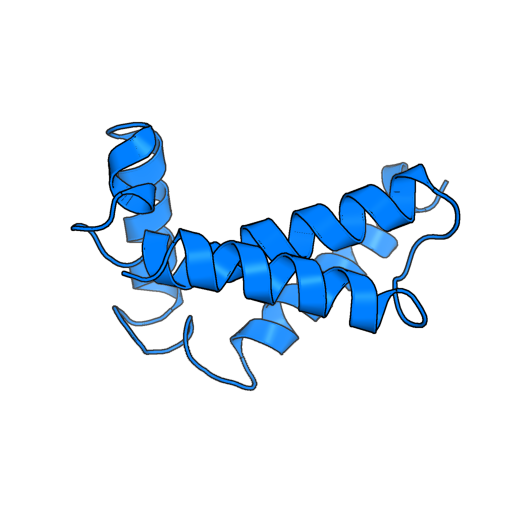-1.800 -15.422 2.071 1.00 85.94 83 LEU A N 1
ATOM 572 C CA . LEU A 1 83 ? -2.841 -14.699 1.344 1.00 85.94 83 LEU A CA 1
ATOM 573 C C . LEU A 1 83 ? -2.483 -13.224 1.151 1.00 85.94 83 LEU A C 1
ATOM 575 O O . LEU A 1 83 ? -2.656 -12.713 0.046 1.00 85.94 83 LEU A O 1
ATOM 579 N N . ALA A 1 84 ? -1.959 -12.543 2.176 1.00 86.56 84 ALA A N 1
ATOM 580 C CA . ALA A 1 84 ? -1.630 -11.124 2.055 1.00 86.56 84 ALA A CA 1
ATOM 581 C C . ALA A 1 84 ? -0.456 -10.876 1.082 1.00 86.56 84 ALA A C 1
ATOM 583 O O . ALA A 1 84 ? -0.618 -10.055 0.170 1.00 86.56 84 ALA A O 1
ATOM 584 N N . PRO A 1 85 ? 0.680 -11.607 1.162 1.00 86.62 85 PRO A N 1
ATOM 585 C CA . PRO A 1 85 ? 1.731 -11.498 0.151 1.00 86.62 85 PRO A CA 1
ATOM 586 C C . PRO A 1 85 ? 1.269 -11.899 -1.252 1.00 86.62 85 PRO A C 1
ATOM 588 O O . PRO A 1 85 ? 1.609 -11.213 -2.213 1.00 86.62 85 PRO A O 1
ATOM 591 N N . ALA A 1 86 ? 0.467 -12.962 -1.388 1.00 89.25 86 ALA A N 1
ATOM 592 C CA . ALA A 1 86 ? -0.046 -13.402 -2.685 1.00 89.25 86 ALA A CA 1
ATOM 593 C C . ALA A 1 86 ? -0.984 -12.363 -3.319 1.00 89.25 86 ALA A C 1
ATOM 595 O O . ALA A 1 86 ? -0.869 -12.081 -4.510 1.00 89.25 86 ALA A O 1
ATOM 596 N N . ALA A 1 87 ? -1.873 -11.751 -2.531 1.00 89.06 87 ALA A N 1
ATOM 597 C CA . ALA A 1 87 ? -2.757 -10.689 -3.001 1.00 89.06 87 ALA A CA 1
ATOM 598 C C . ALA A 1 87 ? -1.962 -9.461 -3.469 1.00 89.06 87 ALA A C 1
ATOM 600 O O . ALA A 1 87 ? -2.244 -8.913 -4.536 1.00 89.06 87 ALA A O 1
ATOM 601 N N . PHE A 1 88 ? -0.933 -9.061 -2.714 1.00 90.69 88 PHE A N 1
ATOM 602 C CA . PHE A 1 88 ? -0.061 -7.959 -3.115 1.00 90.69 88 PHE A CA 1
ATOM 603 C C . PHE A 1 88 ? 0.747 -8.294 -4.377 1.00 90.69 88 PHE A C 1
ATOM 605 O O . PHE A 1 88 ? 0.798 -7.486 -5.300 1.00 90.69 88 PHE A O 1
ATOM 612 N N . ALA A 1 89 ? 1.329 -9.495 -4.459 1.00 89.06 89 ALA A N 1
ATOM 613 C CA . ALA A 1 89 ? 2.054 -9.953 -5.642 1.00 89.06 89 ALA A CA 1
ATOM 614 C C . ALA A 1 89 ? 1.147 -10.002 -6.882 1.00 89.06 89 ALA A C 1
ATOM 616 O O . ALA A 1 89 ? 1.553 -9.568 -7.958 1.00 89.06 89 ALA A O 1
ATOM 617 N N . GLY A 1 90 ? -0.100 -10.457 -6.728 1.00 91.00 90 GLY A N 1
ATOM 618 C CA . GLY A 1 90 ? -1.108 -10.430 -7.786 1.00 91.00 90 GLY A CA 1
ATOM 619 C C . GLY A 1 90 ? -1.435 -9.009 -8.245 1.00 91.00 90 GLY A C 1
ATOM 620 O O . GLY A 1 90 ? -1.468 -8.749 -9.445 1.00 91.00 90 GLY A O 1
ATOM 621 N N . ALA A 1 91 ? -1.606 -8.065 -7.315 1.00 90.56 91 ALA A N 1
ATOM 622 C CA . ALA A 1 91 ? -1.815 -6.656 -7.651 1.00 90.56 91 ALA A CA 1
ATOM 623 C C . ALA A 1 91 ? -0.601 -6.044 -8.371 1.00 90.56 91 ALA A C 1
ATOM 625 O O . ALA A 1 91 ? -0.772 -5.335 -9.362 1.00 90.56 91 ALA A O 1
ATOM 626 N N . ALA A 1 92 ? 0.617 -6.353 -7.921 1.00 89.31 92 ALA A N 1
ATOM 627 C CA . ALA A 1 92 ? 1.848 -5.911 -8.567 1.00 89.31 92 ALA A CA 1
ATOM 628 C C . ALA A 1 92 ? 1.999 -6.484 -9.984 1.00 89.31 92 ALA A C 1
ATOM 630 O O . ALA A 1 92 ? 2.377 -5.752 -10.895 1.00 89.31 92 ALA A O 1
ATOM 631 N N . LEU A 1 93 ? 1.651 -7.758 -10.187 1.00 89.69 93 LEU A N 1
ATOM 632 C CA . LEU A 1 93 ? 1.638 -8.394 -11.504 1.00 89.69 93 LEU A CA 1
ATOM 633 C C . LEU A 1 93 ? 0.597 -7.750 -12.427 1.00 89.69 93 LEU A C 1
ATOM 635 O O . LEU A 1 93 ? 0.897 -7.415 -13.566 1.00 89.69 93 LEU A O 1
ATOM 639 N N . LEU A 1 94 ? -0.628 -7.536 -11.945 1.00 90.62 94 LEU A N 1
ATOM 640 C CA . LEU A 1 94 ? -1.663 -6.856 -12.730 1.00 90.62 94 LEU A CA 1
ATOM 641 C C . LEU A 1 94 ? -1.233 -5.434 -13.107 1.00 90.62 94 LEU A C 1
ATOM 643 O O . LEU A 1 94 ? -1.440 -5.012 -14.243 1.00 90.62 94 LEU A O 1
ATOM 647 N N . ALA A 1 95 ? -0.584 -4.721 -12.185 1.00 88.12 95 ALA A N 1
ATOM 648 C CA . ALA A 1 95 ? -0.005 -3.417 -12.466 1.00 88.12 95 ALA A CA 1
ATOM 649 C C . ALA A 1 95 ? 1.122 -3.510 -13.503 1.00 88.12 95 ALA A C 1
ATOM 651 O O . ALA A 1 95 ? 1.157 -2.690 -14.411 1.00 88.12 95 ALA A O 1
ATOM 652 N N . SER A 1 96 ? 2.005 -4.512 -13.457 1.00 85.19 96 SER A N 1
ATOM 653 C CA . SER A 1 96 ? 3.074 -4.651 -14.459 1.00 85.19 96 SER A CA 1
ATOM 654 C C . SER A 1 96 ? 2.562 -4.979 -15.865 1.00 85.19 96 SER A C 1
ATOM 656 O O . SER A 1 96 ? 3.285 -4.794 -16.836 1.00 85.19 96 SER A O 1
ATOM 658 N N . LEU A 1 97 ? 1.322 -5.459 -15.991 1.00 88.00 97 LEU A N 1
ATOM 659 C CA . LEU A 1 97 ? 0.667 -5.710 -17.279 1.00 88.00 97 LEU A CA 1
ATOM 660 C C . LEU A 1 97 ? -0.073 -4.479 -17.830 1.00 88.00 97 LEU A C 1
ATOM 662 O O . LEU A 1 97 ? -0.558 -4.511 -18.961 1.00 88.00 97 LEU A O 1
ATOM 666 N N . HIS A 1 98 ? -0.198 -3.403 -17.050 1.00 87.44 98 HIS A N 1
ATOM 667 C CA . HIS A 1 98 ? -0.955 -2.226 -17.454 1.00 87.44 98 HIS A CA 1
ATOM 668 C C . HIS A 1 98 ? -0.121 -1.318 -18.389 1.00 87.44 98 HIS A C 1
ATOM 670 O O . HIS A 1 98 ? 1.031 -1.023 -18.077 1.00 87.44 98 HIS A O 1
ATOM 676 N N . PRO A 1 99 ? -0.675 -0.796 -19.505 1.00 82.75 99 PRO A N 1
ATOM 677 C CA . PRO A 1 99 ? 0.096 -0.038 -20.502 1.00 82.75 99 PRO A CA 1
ATOM 678 C C . PRO A 1 99 ? 0.827 1.200 -19.963 1.00 82.75 99 PRO A C 1
ATOM 680 O O . PRO A 1 99 ? 1.874 1.562 -20.480 1.00 82.75 99 PRO A O 1
ATOM 683 N N . ILE A 1 100 ? 0.283 1.844 -18.923 1.00 80.38 100 ILE A N 1
ATOM 684 C CA . ILE A 1 100 ? 0.897 3.027 -18.282 1.00 80.38 100 ILE A CA 1
ATOM 685 C C . ILE A 1 100 ? 2.204 2.675 -17.557 1.00 80.38 100 ILE A C 1
ATOM 687 O O . ILE A 1 100 ? 3.089 3.512 -17.443 1.00 80.38 100 ILE A O 1
ATOM 691 N N . THR A 1 101 ? 2.306 1.458 -17.036 1.00 73.69 101 THR A N 1
ATOM 692 C CA . THR A 1 101 ? 3.419 0.974 -16.205 1.00 73.69 101 THR A CA 1
ATOM 693 C C . THR A 1 101 ? 4.340 0.015 -16.956 1.00 73.69 101 THR A C 1
ATOM 695 O O . THR A 1 101 ? 5.434 -0.258 -16.475 1.00 73.69 101 THR A O 1
ATOM 698 N N . ALA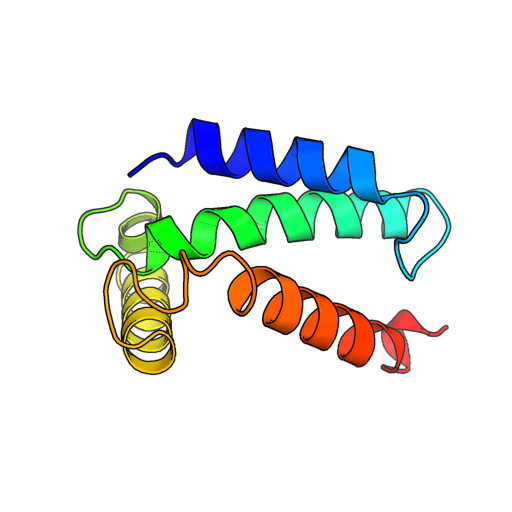 A 1 102 ? 3.905 -0.494 -18.111 1.00 67.50 102 ALA A N 1
ATOM 699 C CA . ALA A 1 102 ? 4.687 -1.345 -19.007 1.00 67.50 102 ALA A CA 1
ATOM 700 C C . ALA A 1 102 ? 5.484 -0.564 -20.075 1.00 67.50 102 ALA A C 1
ATOM 702 O O . ALA A 1 102 ? 6.282 -1.175 -20.787 1.00 67.50 102 ALA A O 1
ATOM 703 N N . ALA A 1 103 ? 5.237 0.743 -20.215 1.00 58.66 103 ALA A N 1
ATOM 704 C CA . ALA A 1 103 ? 5.933 1.651 -21.134 1.00 58.66 103 ALA A CA 1
ATOM 705 C C . ALA A 1 103 ? 7.132 2.330 -20.457 1.00 58.66 103 ALA A C 1
ATOM 707 O O . ALA A 1 103 ? 8.141 2.549 -21.165 1.00 58.66 103 ALA A O 1
#

pLDDT: mean 88.54, std 7.27, range [58.66, 98.12]

Nearest PDB structures (foldseek):
  8q0m-assembly1_Y  TM=3.751E-01  e=5.023E+00  Bos taurus

Organism: NCBI:txid1193182

Solvent-accessible surface area (backbone atoms only — not comparable to full-atom values): 5448 Å² total; per-residue (Å²): 126,48,64,73,61,30,29,53,52,17,32,50,51,21,60,74,42,52,94,75,48,94,53,76,60,72,69,42,46,51,50,48,19,52,48,35,17,53,57,42,37,49,56,31,20,32,33,80,86,24,68,62,8,48,70,61,46,69,60,29,38,53,52,13,50,52,48,16,61,76,24,71,35,82,76,38,41,60,63,33,88,56,57,36,57,50,54,50,52,50,51,52,51,56,46,53,70,33,74,89,66,62,109

InterPro domains:
  IPR007404 YdjM inner membrane [PF04307] (1-97)

Sequence (103 aa):
MMGYNHVSCGLLAGIATLPIAPGTGPPAQAAWVIALGGASLIPDLDTSGSTAARMWGPITRTIGAAIGTLAHGHRQGTHDAVLAPAAFAGAALLASLHPITAA

Mean predicted aligned error: 4.53 Å